Protein AF-A0A0C2DPU0-F1 (afdb_monomer_lite)

pLDDT: mean 80.48, std 11.46, range [42.69, 96.44]

Organism: NCBI:txid51022

Secondary structure (DSSP, 8-state):
-HHHHHHHHHHHHHHHHHHHHHHHHHHHHHHHH-HHHHHHHHHHHHHHTT----HHHHHHHIIIIIHHHHHHHHHHHHHHH-HHHHHHHHHHHHHHHS--TTSSS--

Foldseek 3Di:
DVVVVVVVVVVVVVVVVVVVVVVVVVVVCVCLPPPVVLLVLLVVLCVVLVPPDDPVVSVVCQVPQQDSVNSVVLVVCCVVVNSVRSSVVSVVSSCVVVVPPDDPPDD

InterPro domains:
  IPR000990 Innexin [PF00876] (1-95)
  IPR000990 Innexin [PS51013] (1-103)
  IPR000990 Innexin [PTHR11893] (1-96)

Sequence (107 aa):
MFNEKIFIFMWFWYAMLLVCTVVNLFAWIRQRYSKDARRTFLHNVLTDSGLDTTEAEREEFYNDVVKDDGVLVLLLLDANGGRLQSGELAHQLWTSKFPQTGKRFLE

Radius of gyration: 21.78 Å; chains: 1; bounding box: 42×29×70 Å

Structure (mmCIF, N/CA/C/O backbone):
data_AF-A0A0C2DPU0-F1
#
_entry.id   AF-A0A0C2DPU0-F1
#
loop_
_atom_site.group_PDB
_atom_site.id
_atom_site.type_symbol
_atom_site.label_atom_id
_atom_site.label_alt_id
_atom_site.label_comp_id
_atom_site.label_asym_id
_atom_site.label_entity_id
_atom_site.label_seq_id
_atom_site.pdbx_PDB_ins_code
_atom_site.Cartn_x
_atom_site.Cartn_y
_atom_site.Cartn_z
_atom_site.occupancy
_atom_site.B_iso_or_equiv
_atom_site.auth_seq_id
_atom_site.auth_comp_id
_atom_site.auth_asym_id
_atom_site.auth_atom_id
_atom_site.pdbx_PDB_model_num
ATOM 1 N N . MET A 1 1 ? 8.204 5.048 -47.096 1.00 63.69 1 MET A N 1
ATOM 2 C CA . MET A 1 1 ? 9.385 4.741 -46.252 1.00 63.69 1 MET A CA 1
ATOM 3 C C . MET A 1 1 ? 9.460 5.527 -44.929 1.00 63.69 1 MET A C 1
ATOM 5 O O . MET A 1 1 ? 10.333 5.230 -44.128 1.00 63.69 1 MET A O 1
ATOM 9 N N . PHE A 1 2 ? 8.575 6.501 -44.650 1.00 71.25 2 PHE A N 1
ATOM 10 C CA . PHE A 1 2 ? 8.531 7.200 -43.347 1.00 71.25 2 PHE A CA 1
ATOM 11 C C . PHE A 1 2 ? 7.676 6.459 -42.303 1.00 71.25 2 PHE A C 1
ATOM 13 O O . PHE A 1 2 ? 8.099 6.276 -41.165 1.00 71.25 2 PHE A O 1
ATOM 20 N N . ASN A 1 3 ? 6.512 5.956 -42.728 1.00 78.38 3 ASN A N 1
ATOM 21 C CA . ASN A 1 3 ? 5.560 5.244 -41.868 1.00 78.38 3 ASN A CA 1
ATOM 22 C C . ASN A 1 3 ? 6.159 3.973 -41.222 1.00 78.38 3 ASN A C 1
ATOM 24 O O . ASN A 1 3 ? 5.916 3.654 -40.066 1.00 78.38 3 ASN A O 1
ATOM 28 N N . GLU A 1 4 ? 7.030 3.280 -41.950 1.00 86.62 4 GLU A N 1
ATOM 29 C CA . GLU A 1 4 ? 7.732 2.096 -41.446 1.00 86.62 4 GLU A CA 1
ATOM 30 C C . GLU A 1 4 ? 8.722 2.436 -40.317 1.00 86.62 4 GLU A C 1
ATOM 32 O O . GLU A 1 4 ? 8.811 1.722 -39.321 1.00 86.62 4 GLU A O 1
ATOM 37 N N . LYS A 1 5 ? 9.417 3.577 -40.416 1.00 86.56 5 LYS A N 1
ATOM 38 C CA . LYS A 1 5 ? 10.412 3.994 -39.416 1.00 86.56 5 LYS A CA 1
ATOM 39 C C . LYS A 1 5 ? 9.777 4.508 -38.123 1.00 86.56 5 LYS A C 1
ATOM 41 O O . LYS A 1 5 ? 10.290 4.213 -37.046 1.00 86.56 5 LYS A O 1
ATOM 46 N N . ILE A 1 6 ? 8.659 5.234 -38.211 1.00 90.81 6 ILE A N 1
ATOM 47 C CA . ILE A 1 6 ? 7.928 5.705 -37.020 1.00 90.81 6 ILE A CA 1
ATOM 48 C C . ILE A 1 6 ? 7.291 4.532 -36.260 1.00 90.81 6 ILE A C 1
ATOM 50 O O . ILE A 1 6 ? 7.263 4.540 -35.031 1.00 90.81 6 ILE A O 1
ATOM 54 N N . PHE A 1 7 ? 6.846 3.490 -36.970 1.00 90.06 7 PHE A N 1
ATOM 55 C CA . PHE A 1 7 ? 6.243 2.317 -36.344 1.00 90.06 7 PHE A CA 1
ATOM 56 C C . PHE A 1 7 ? 7.248 1.539 -35.490 1.00 90.06 7 PHE A C 1
ATOM 58 O O . PHE A 1 7 ? 6.952 1.212 -34.343 1.00 90.06 7 PHE A O 1
ATOM 65 N N . ILE A 1 8 ? 8.459 1.311 -36.008 1.00 89.50 8 ILE A N 1
ATOM 66 C CA . ILE A 1 8 ? 9.527 0.633 -35.260 1.00 89.50 8 ILE A CA 1
ATOM 67 C C . ILE A 1 8 ? 9.890 1.433 -33.998 1.00 89.50 8 ILE A C 1
ATOM 69 O O . ILE A 1 8 ? 10.012 0.854 -32.922 1.00 89.50 8 ILE A O 1
ATOM 73 N N . PHE A 1 9 ? 9.990 2.764 -34.094 1.00 89.94 9 PHE A N 1
ATOM 74 C CA . PHE A 1 9 ? 10.255 3.621 -32.933 1.00 89.94 9 PHE A CA 1
ATOM 75 C C . PHE A 1 9 ? 9.150 3.530 -31.865 1.00 89.94 9 PHE A C 1
ATOM 77 O O . PHE A 1 9 ? 9.441 3.313 -30.688 1.00 89.94 9 PHE A O 1
ATOM 84 N N . MET A 1 10 ? 7.881 3.638 -32.273 1.00 90.81 10 MET A N 1
ATOM 85 C CA . MET A 1 10 ? 6.743 3.510 -31.358 1.00 90.81 10 MET A CA 1
ATOM 86 C C . MET A 1 10 ? 6.675 2.124 -30.717 1.00 90.81 10 MET A C 1
ATOM 88 O O . MET A 1 10 ? 6.352 2.021 -29.539 1.00 90.81 10 MET A O 1
ATOM 92 N N . TRP A 1 11 ? 7.016 1.063 -31.451 1.00 92.75 11 TRP A N 1
ATOM 93 C CA . TRP A 1 11 ? 7.023 -0.298 -30.920 1.00 92.75 11 TRP A CA 1
ATOM 94 C C . TRP A 1 11 ? 7.985 -0.446 -29.734 1.00 92.75 11 TRP A C 1
ATOM 96 O O . TRP A 1 11 ? 7.583 -0.935 -28.679 1.00 92.75 11 TRP A O 1
ATOM 106 N N . PHE A 1 12 ? 9.222 0.050 -29.860 1.00 92.31 12 PHE A N 1
ATOM 107 C CA . PHE A 1 12 ? 10.186 0.038 -28.753 1.00 92.31 12 PHE A CA 1
ATOM 108 C C . PHE A 1 12 ? 9.733 0.909 -27.581 1.00 92.31 12 PHE A C 1
ATOM 110 O O . PHE A 1 12 ? 9.874 0.511 -26.425 1.00 92.31 12 PHE A O 1
ATOM 117 N N . TRP A 1 13 ? 9.151 2.074 -27.871 1.00 95.25 13 TRP A N 1
ATOM 118 C CA . TRP A 1 13 ? 8.615 2.965 -26.846 1.00 95.25 13 TRP A CA 1
ATOM 119 C C . TRP A 1 13 ? 7.478 2.312 -26.049 1.00 95.25 13 TRP A C 1
ATOM 121 O O . TRP A 1 13 ? 7.504 2.301 -24.819 1.00 95.25 13 TRP A O 1
ATOM 131 N N . TYR A 1 14 ? 6.506 1.701 -26.730 1.00 94.44 14 TYR A N 1
ATOM 132 C CA . TYR A 1 14 ? 5.409 0.990 -26.075 1.00 94.44 14 TYR A CA 1
ATOM 133 C C . TYR A 1 14 ? 5.889 -0.246 -25.318 1.00 94.44 14 TYR A C 1
ATOM 135 O O . TYR A 1 14 ? 5.395 -0.501 -24.222 1.00 94.44 14 TYR A O 1
ATOM 143 N N . ALA A 1 15 ? 6.872 -0.982 -25.844 1.00 95.44 15 ALA A N 1
ATOM 144 C CA . ALA A 1 15 ? 7.482 -2.097 -25.127 1.00 95.44 15 ALA A CA 1
ATOM 145 C C . ALA A 1 15 ? 8.157 -1.627 -23.827 1.00 95.44 15 ALA A C 1
ATOM 147 O O . ALA A 1 15 ? 7.962 -2.241 -22.779 1.00 95.44 15 ALA A O 1
ATOM 148 N N . MET A 1 16 ? 8.888 -0.507 -23.862 1.00 95.50 16 MET A N 1
ATOM 149 C CA . MET A 1 16 ? 9.494 0.092 -22.670 1.00 95.50 16 MET A CA 1
ATOM 150 C C . MET A 1 16 ? 8.432 0.519 -21.651 1.00 95.50 16 MET A C 1
ATOM 152 O O . MET A 1 16 ? 8.536 0.160 -20.478 1.00 95.50 16 MET A O 1
ATOM 156 N N . LEU A 1 17 ? 7.388 1.230 -22.090 1.00 96.44 17 LEU A N 1
ATOM 157 C CA . LEU A 1 17 ? 6.276 1.623 -21.223 1.00 96.44 17 LEU A CA 1
ATOM 158 C C . LEU A 1 17 ? 5.595 0.408 -20.593 1.00 96.44 17 LEU A C 1
ATOM 160 O O . LEU A 1 17 ? 5.346 0.411 -19.391 1.00 96.44 17 LEU A O 1
ATOM 164 N N . LEU A 1 18 ? 5.355 -0.649 -21.373 1.00 96.06 18 LEU A N 1
ATOM 165 C CA . LEU A 1 18 ? 4.771 -1.892 -20.880 1.00 96.06 18 LEU A CA 1
ATOM 166 C C . LEU A 1 18 ? 5.639 -2.504 -19.780 1.00 96.06 18 LEU A C 1
ATOM 168 O O . LEU A 1 18 ? 5.117 -2.852 -18.723 1.00 96.06 18 LEU A O 1
ATOM 172 N N . VAL A 1 19 ? 6.958 -2.587 -19.979 1.00 96.25 19 VAL A N 1
ATOM 173 C CA . VAL A 1 19 ? 7.885 -3.089 -18.953 1.00 96.25 19 VAL A CA 1
ATOM 174 C C . VAL A 1 19 ? 7.822 -2.227 -17.691 1.00 96.25 19 VAL A C 1
ATOM 176 O O . VAL A 1 19 ? 7.686 -2.769 -16.594 1.00 96.25 19 VAL A O 1
ATOM 179 N N . CYS A 1 20 ? 7.850 -0.898 -17.822 1.00 96.38 20 CYS A N 1
ATOM 180 C CA . CYS A 1 20 ? 7.725 0.015 -16.685 1.00 96.38 20 CYS A CA 1
ATOM 181 C C . CYS A 1 20 ? 6.406 -0.190 -15.922 1.00 96.38 20 CYS A C 1
ATOM 183 O O . CYS A 1 20 ? 6.413 -0.290 -14.694 1.00 96.38 20 CYS A O 1
ATOM 185 N N . THR A 1 21 ? 5.280 -0.311 -16.629 1.00 95.06 21 THR A N 1
ATOM 186 C CA . THR A 1 21 ? 3.965 -0.555 -16.022 1.00 95.06 21 THR A CA 1
ATOM 187 C C . THR A 1 21 ? 3.902 -1.915 -15.334 1.00 95.06 21 THR A C 1
ATOM 189 O O . THR A 1 21 ? 3.375 -2.007 -14.229 1.00 95.06 21 THR A O 1
ATOM 192 N N . VAL A 1 22 ? 4.470 -2.962 -15.936 1.00 95.88 22 VAL A N 1
ATOM 193 C CA . VAL A 1 22 ? 4.511 -4.313 -15.359 1.00 95.88 22 VAL A CA 1
ATOM 194 C C . VAL A 1 22 ? 5.356 -4.340 -14.083 1.00 95.88 22 VAL A C 1
ATOM 196 O O . VAL A 1 22 ? 4.915 -4.880 -13.070 1.00 95.88 22 VAL A O 1
ATOM 199 N N . VAL A 1 23 ? 6.536 -3.713 -14.082 1.00 95.19 23 VAL A N 1
ATOM 200 C CA . VAL A 1 23 ? 7.377 -3.598 -12.877 1.00 95.19 23 VAL A CA 1
ATOM 201 C C . VAL A 1 23 ? 6.649 -2.830 -11.776 1.00 95.19 23 VAL A C 1
ATOM 203 O O . VAL A 1 23 ? 6.637 -3.278 -10.628 1.00 95.19 23 VAL A O 1
ATOM 206 N N . ASN A 1 24 ? 5.995 -1.718 -12.122 1.00 90.94 24 ASN A N 1
ATOM 207 C CA . ASN A 1 24 ? 5.192 -0.952 -11.176 1.00 90.94 24 ASN A CA 1
ATOM 208 C C . ASN A 1 24 ? 4.046 -1.798 -10.601 1.00 90.94 24 ASN A C 1
ATOM 210 O O . ASN A 1 24 ? 3.870 -1.853 -9.387 1.00 90.94 24 ASN A O 1
ATOM 214 N N . LEU A 1 25 ? 3.324 -2.534 -11.448 1.00 89.00 25 LEU A N 1
ATOM 215 C CA . LEU A 1 25 ? 2.252 -3.428 -11.022 1.00 89.00 25 LEU A CA 1
ATOM 216 C C . LEU A 1 25 ? 2.765 -4.497 -10.046 1.00 89.00 25 LEU A C 1
ATOM 218 O O . LEU A 1 25 ? 2.168 -4.701 -8.991 1.00 89.00 25 LEU A O 1
ATOM 222 N N . PHE A 1 26 ? 3.899 -5.138 -10.336 1.00 89.62 26 PHE A N 1
ATOM 223 C CA . PHE A 1 26 ? 4.491 -6.128 -9.432 1.00 89.62 26 PHE A CA 1
ATOM 224 C C . PHE A 1 26 ? 4.975 -5.524 -8.111 1.00 89.62 26 PHE A C 1
ATOM 226 O O . PHE A 1 26 ? 4.843 -6.165 -7.066 1.00 89.62 26 PHE A O 1
ATOM 233 N N . ALA A 1 27 ? 5.541 -4.315 -8.131 1.00 86.94 27 ALA A N 1
ATOM 234 C CA . ALA A 1 27 ? 5.923 -3.599 -6.917 1.00 86.94 27 ALA A CA 1
ATOM 235 C C . ALA A 1 27 ? 4.705 -3.329 -6.025 1.00 86.94 27 ALA A C 1
ATOM 237 O O . ALA A 1 27 ? 4.720 -3.692 -4.846 1.00 86.94 27 ALA A O 1
ATOM 238 N N . TRP A 1 28 ? 3.629 -2.810 -6.617 1.00 82.88 28 TRP A N 1
ATOM 239 C CA . TRP A 1 28 ? 2.359 -2.568 -5.939 1.00 82.88 28 TRP A CA 1
ATOM 240 C C . TRP A 1 28 ? 1.743 -3.849 -5.379 1.00 82.88 28 TRP A C 1
ATOM 242 O O . TRP A 1 28 ? 1.397 -3.888 -4.201 1.00 82.88 28 TRP A O 1
ATOM 252 N N . ILE A 1 29 ? 1.662 -4.924 -6.171 1.00 82.19 29 ILE A N 1
ATOM 253 C CA . ILE A 1 29 ? 1.124 -6.217 -5.718 1.00 82.19 29 ILE A CA 1
ATOM 254 C C . ILE A 1 29 ? 1.926 -6.747 -4.529 1.00 82.19 29 ILE A C 1
ATOM 256 O O . ILE A 1 29 ? 1.340 -7.147 -3.524 1.00 82.19 29 ILE A O 1
ATOM 260 N N . ARG A 1 30 ? 3.261 -6.721 -4.605 1.00 80.06 30 ARG A N 1
ATOM 261 C CA . ARG A 1 30 ? 4.127 -7.210 -3.524 1.00 80.06 30 ARG A CA 1
ATOM 262 C C . ARG A 1 30 ? 3.924 -6.418 -2.236 1.00 80.06 30 ARG A C 1
ATOM 264 O O . ARG A 1 30 ? 3.786 -7.015 -1.172 1.00 80.06 30 ARG A O 1
ATOM 271 N N . GLN A 1 31 ? 3.874 -5.092 -2.334 1.00 73.50 31 GLN A N 1
ATOM 272 C CA . GLN A 1 31 ? 3.624 -4.222 -1.188 1.00 73.50 31 GLN A CA 1
ATOM 273 C C . GLN A 1 31 ? 2.221 -4.447 -0.606 1.00 73.50 31 GLN A C 1
ATOM 275 O O . GLN A 1 31 ? 2.054 -4.485 0.612 1.00 73.50 31 GLN A O 1
ATOM 280 N N . ARG A 1 32 ? 1.218 -4.672 -1.463 1.00 70.75 32 ARG A N 1
ATOM 281 C CA . ARG A 1 32 ? -0.177 -4.900 -1.068 1.00 70.75 32 ARG A CA 1
ATOM 282 C C . ARG A 1 32 ? -0.409 -6.260 -0.415 1.00 70.75 32 ARG A C 1
ATOM 284 O O . ARG A 1 32 ? -1.270 -6.384 0.456 1.00 70.75 32 ARG A O 1
ATOM 291 N N . TYR A 1 33 ? 0.340 -7.280 -0.831 1.00 73.38 33 TYR A N 1
ATOM 292 C CA . TYR A 1 33 ? 0.113 -8.648 -0.382 1.00 73.38 33 TYR A CA 1
ATOM 293 C C . TYR A 1 33 ? 0.647 -8.926 1.030 1.00 73.38 33 TYR A C 1
ATOM 295 O O . TYR A 1 33 ? 0.211 -9.896 1.649 1.00 73.38 33 TYR A O 1
ATOM 303 N N . SER A 1 34 ? 1.515 -8.074 1.583 1.00 77.31 34 SER A N 1
ATOM 304 C CA . SER A 1 34 ? 2.027 -8.244 2.948 1.00 77.31 34 SER A CA 1
ATOM 305 C C . SER A 1 34 ? 0.892 -8.206 3.982 1.00 77.31 34 SER A C 1
ATOM 307 O O . SER A 1 34 ? 0.233 -7.181 4.162 1.00 77.31 34 SER A O 1
ATOM 309 N N . LYS A 1 35 ? 0.637 -9.343 4.643 1.00 71.88 35 LYS A N 1
ATOM 310 C CA . LYS A 1 35 ? -0.412 -9.481 5.668 1.00 71.88 35 LYS A CA 1
ATOM 311 C C . LYS A 1 35 ? -0.105 -8.644 6.909 1.00 71.88 35 LYS A C 1
ATOM 313 O O . LYS A 1 35 ? -1.011 -8.042 7.476 1.00 71.88 35 LYS A O 1
ATOM 318 N N . ASP A 1 36 ? 1.171 -8.528 7.265 1.00 75.12 36 ASP A N 1
ATOM 319 C CA . ASP A 1 36 ? 1.608 -7.693 8.384 1.00 75.12 36 ASP A CA 1
ATOM 320 C C . ASP A 1 36 ? 1.344 -6.213 8.100 1.00 75.12 36 ASP A C 1
ATOM 322 O O . ASP A 1 36 ? 0.779 -5.510 8.931 1.00 75.12 36 ASP A O 1
ATOM 326 N N . ALA A 1 37 ? 1.631 -5.750 6.877 1.00 76.00 37 ALA A N 1
ATOM 327 C CA . ALA A 1 37 ? 1.336 -4.374 6.479 1.00 76.00 37 ALA A CA 1
ATOM 328 C C . ALA A 1 37 ? -0.172 -4.072 6.503 1.00 76.00 37 ALA A C 1
ATOM 330 O O . ALA A 1 37 ? -0.571 -2.971 6.876 1.00 76.00 37 ALA A O 1
ATOM 331 N N . ARG A 1 38 ? -1.015 -5.051 6.143 1.00 79.44 38 ARG A N 1
ATOM 332 C CA . ARG A 1 38 ? -2.482 -4.936 6.218 1.00 79.44 38 ARG A CA 1
ATOM 333 C C . ARG A 1 38 ? -2.968 -4.764 7.658 1.00 79.44 38 ARG A C 1
ATOM 335 O O . ARG A 1 38 ? -3.791 -3.888 7.912 1.00 79.44 38 ARG A O 1
ATOM 342 N N . ARG A 1 39 ? -2.438 -5.556 8.594 1.00 77.50 39 ARG A N 1
ATOM 343 C CA . ARG A 1 39 ? -2.778 -5.466 10.024 1.00 77.50 39 ARG A CA 1
ATOM 344 C C . ARG A 1 39 ? -2.325 -4.138 10.627 1.00 77.50 39 ARG A C 1
ATOM 346 O O . ARG A 1 39 ? -3.129 -3.444 11.242 1.00 77.50 39 ARG A O 1
ATOM 353 N N . THR A 1 40 ? -1.086 -3.730 10.357 1.00 81.25 40 THR A N 1
ATOM 354 C CA . THR A 1 40 ? -0.552 -2.434 10.806 1.00 81.25 40 THR A CA 1
ATOM 355 C C . THR A 1 40 ? -1.331 -1.261 10.214 1.00 81.25 40 THR A C 1
ATOM 357 O O . THR A 1 40 ? -1.597 -0.280 10.903 1.00 81.25 40 THR A O 1
ATOM 360 N N . PHE A 1 41 ? -1.747 -1.353 8.948 1.00 82.69 41 PHE A N 1
ATOM 361 C CA . PHE A 1 41 ? -2.588 -0.333 8.330 1.00 82.69 41 PHE A CA 1
ATOM 362 C C . PHE A 1 41 ? -3.937 -0.196 9.042 1.00 82.69 41 PHE A C 1
ATOM 364 O O . PHE A 1 41 ? -4.326 0.923 9.369 1.00 82.69 41 PHE A O 1
ATOM 371 N N . LEU A 1 42 ? -4.622 -1.313 9.309 1.00 82.06 42 LEU A N 1
ATOM 372 C CA . LEU A 1 42 ? -5.915 -1.301 9.994 1.00 82.06 42 LEU A CA 1
ATOM 373 C C . LEU A 1 42 ? -5.794 -0.710 11.402 1.00 82.06 42 LEU A C 1
ATOM 375 O O . LEU A 1 42 ? -6.589 0.149 11.773 1.00 82.06 42 LEU A O 1
ATOM 379 N N . HIS A 1 43 ? -4.758 -1.105 12.146 1.00 81.38 43 HIS A N 1
ATOM 380 C CA . HIS A 1 43 ? -4.445 -0.525 13.451 1.00 81.38 43 HIS A CA 1
ATOM 381 C C . HIS A 1 43 ? -4.278 1.000 13.370 1.00 81.38 43 HIS A C 1
ATOM 383 O O . HIS A 1 43 ? -4.864 1.745 14.158 1.00 81.38 43 HIS A O 1
ATOM 389 N N . ASN A 1 44 ? -3.505 1.476 12.392 1.00 83.06 44 ASN A N 1
ATOM 390 C CA . ASN A 1 44 ? -3.240 2.902 12.224 1.00 83.06 44 ASN A CA 1
ATOM 391 C C . ASN A 1 44 ? -4.494 3.679 11.819 1.00 83.06 44 ASN A C 1
ATOM 393 O O . ASN A 1 44 ? -4.699 4.774 12.319 1.00 83.06 44 ASN A O 1
ATOM 397 N N . VAL A 1 45 ? -5.339 3.119 10.951 1.00 83.50 45 VAL A N 1
ATOM 398 C CA . VAL A 1 45 ? -6.613 3.730 10.540 1.00 83.50 45 VAL A CA 1
ATOM 399 C C . VAL A 1 45 ? -7.600 3.834 11.705 1.00 83.50 45 VAL A C 1
ATOM 401 O O . VAL A 1 45 ? -8.239 4.870 11.872 1.00 83.50 45 VAL A O 1
ATOM 404 N N . LEU A 1 46 ? -7.708 2.796 12.539 1.00 79.44 46 LEU A N 1
ATOM 405 C CA . LEU A 1 46 ? -8.583 2.815 13.717 1.00 79.44 46 LEU A CA 1
ATOM 406 C C . LEU A 1 46 ? -8.095 3.819 14.770 1.00 79.44 46 LEU A C 1
ATOM 408 O O . LEU A 1 46 ? -8.898 4.562 15.331 1.00 79.44 46 LEU A O 1
ATOM 412 N N . THR A 1 47 ? -6.778 3.883 14.984 1.00 80.50 47 THR A N 1
ATOM 413 C CA . THR A 1 47 ? -6.154 4.840 15.914 1.00 80.50 47 THR A CA 1
ATOM 414 C C . THR A 1 47 ? -6.341 6.283 15.439 1.00 80.50 47 THR A C 1
ATOM 416 O O . THR A 1 47 ? -6.712 7.144 16.230 1.00 80.50 47 THR A O 1
ATOM 419 N N . ASP A 1 48 ? -6.140 6.546 14.144 1.00 78.75 48 ASP A N 1
ATOM 420 C CA . ASP A 1 48 ? -6.336 7.870 13.527 1.00 78.75 48 ASP A CA 1
ATOM 421 C C . ASP A 1 48 ? -7.806 8.323 13.593 1.00 78.75 48 ASP A C 1
ATOM 423 O O . ASP A 1 48 ? -8.104 9.506 13.714 1.00 78.75 48 ASP A O 1
ATOM 427 N N . SER A 1 49 ? -8.735 7.363 13.608 1.00 73.00 49 SER A N 1
ATOM 428 C CA . SER A 1 49 ? -10.171 7.614 13.779 1.00 73.00 49 SER A CA 1
ATOM 429 C C . SER A 1 49 ? -10.576 7.928 15.230 1.00 73.00 49 SER A C 1
ATOM 431 O O . SER A 1 49 ? -11.759 8.132 15.495 1.00 73.00 49 SER A O 1
ATOM 433 N N . GLY A 1 50 ? -9.632 7.950 16.181 1.00 68.50 50 GLY A N 1
ATOM 434 C CA . GLY A 1 50 ? -9.891 8.277 17.588 1.00 68.50 50 GLY A CA 1
ATOM 435 C C . GLY A 1 50 ? -10.663 7.203 18.362 1.00 68.50 50 GLY A C 1
ATOM 436 O O . GLY A 1 50 ? -11.236 7.495 19.411 1.00 68.50 50 GLY A O 1
ATOM 437 N N . LEU A 1 51 ? -10.706 5.969 17.849 1.00 69.81 51 LEU A N 1
ATOM 438 C CA . LEU A 1 51 ? -11.389 4.850 18.493 1.00 69.81 51 LEU A CA 1
ATOM 439 C C . LEU A 1 51 ? -10.455 4.185 19.508 1.00 69.81 51 LEU A C 1
ATOM 441 O O . LEU A 1 51 ? -9.535 3.449 19.137 1.00 69.81 51 LEU A O 1
ATOM 445 N N . ASP A 1 52 ? -10.716 4.423 20.793 1.00 65.12 52 ASP A N 1
ATOM 446 C CA . ASP A 1 52 ? -10.018 3.755 21.890 1.00 65.12 52 ASP A CA 1
ATOM 447 C C . ASP A 1 52 ? -10.482 2.293 21.936 1.00 65.12 52 ASP A C 1
ATOM 449 O O . ASP A 1 52 ? -11.581 1.974 22.387 1.00 65.12 52 ASP A O 1
ATOM 453 N N . THR A 1 53 ? -9.694 1.421 21.311 1.00 68.12 53 THR A N 1
ATOM 454 C CA . THR A 1 53 ? -10.067 0.037 21.007 1.00 68.12 53 THR A CA 1
ATOM 455 C C . THR A 1 53 ? -9.115 -0.930 21.675 1.00 68.12 53 THR A C 1
ATOM 457 O O . THR A 1 53 ? -7.896 -0.799 21.553 1.00 68.12 53 THR A O 1
ATOM 460 N N . THR A 1 54 ? -9.674 -1.933 22.348 1.00 75.94 54 THR A N 1
ATOM 461 C CA . THR A 1 54 ? -8.893 -2.998 22.981 1.00 75.94 54 THR A CA 1
ATOM 462 C C . THR A 1 54 ? -8.363 -3.952 21.906 1.00 75.94 54 THR A C 1
ATOM 464 O O . THR A 1 54 ? -9.044 -4.220 20.917 1.00 75.94 54 THR A O 1
ATOM 467 N N . GLU A 1 55 ? -7.174 -4.533 22.105 1.00 73.69 55 GLU A N 1
ATOM 468 C CA . GLU A 1 55 ? -6.587 -5.538 21.193 1.00 73.69 55 GLU A CA 1
ATOM 469 C C . GLU A 1 55 ? -7.562 -6.686 20.850 1.00 73.69 55 GLU A C 1
ATOM 471 O O . GLU A 1 55 ? -7.616 -7.135 19.707 1.00 73.69 55 GLU A O 1
ATOM 476 N N . ALA A 1 56 ? -8.396 -7.111 21.808 1.00 75.44 56 ALA A N 1
ATOM 477 C CA . ALA A 1 56 ? -9.414 -8.141 21.594 1.00 75.44 56 ALA A CA 1
ATOM 478 C C . ALA A 1 56 ? -10.520 -7.705 20.611 1.00 75.44 56 ALA A C 1
ATOM 480 O O . ALA A 1 56 ? -10.886 -8.469 19.722 1.00 75.44 56 ALA A O 1
ATOM 481 N N . GLU A 1 57 ? -11.012 -6.468 20.726 1.00 77.81 57 GLU A N 1
ATOM 482 C CA . GLU A 1 57 ? -12.076 -5.937 19.862 1.00 77.81 57 GLU A CA 1
ATOM 483 C C . GLU A 1 57 ? -11.555 -5.684 18.438 1.00 77.81 57 GLU A C 1
ATOM 485 O O . GLU A 1 57 ? -12.283 -5.846 17.459 1.00 77.81 57 GLU A O 1
ATOM 490 N N . ARG A 1 58 ? -10.268 -5.332 18.301 1.00 74.56 58 ARG A N 1
ATOM 491 C CA . ARG A 1 58 ? -9.601 -5.172 16.998 1.00 74.56 58 ARG A CA 1
ATOM 492 C C . ARG A 1 58 ? -9.459 -6.495 16.260 1.00 74.56 58 ARG A C 1
ATOM 494 O O . ARG A 1 58 ? -9.721 -6.546 15.059 1.00 74.56 58 ARG A O 1
ATOM 501 N N . GLU A 1 59 ? -9.058 -7.552 16.962 1.00 78.56 59 GLU A N 1
ATOM 502 C CA . GLU A 1 59 ? -8.930 -8.886 16.368 1.00 78.56 59 GLU A CA 1
ATOM 503 C C . GLU A 1 59 ? -10.308 -9.468 16.010 1.00 78.56 59 GLU A C 1
ATOM 505 O O . GLU A 1 59 ? -10.458 -10.101 14.962 1.00 78.56 59 GLU A O 1
ATOM 510 N N . GLU A 1 60 ? -11.338 -9.199 16.819 1.00 80.62 60 GLU A N 1
ATOM 511 C CA . GLU A 1 60 ? -12.727 -9.548 16.499 1.00 80.62 60 GLU A CA 1
ATOM 512 C C . GLU A 1 60 ? -13.229 -8.789 15.261 1.00 80.62 60 GLU A C 1
ATOM 514 O O . GLU A 1 60 ? -13.761 -9.394 14.331 1.00 80.62 60 GLU A O 1
ATOM 519 N N . PHE A 1 61 ? -12.980 -7.480 15.179 1.00 79.19 61 PHE A N 1
ATOM 520 C CA . PHE A 1 61 ? -13.341 -6.664 14.019 1.00 79.19 61 PHE A CA 1
ATOM 521 C C . PHE A 1 61 ? -12.613 -7.097 12.739 1.00 79.19 61 PHE A C 1
ATOM 523 O O . PHE A 1 61 ? -13.223 -7.174 11.666 1.00 79.19 61 PHE A O 1
ATOM 530 N N . TYR A 1 62 ? -11.321 -7.427 12.838 1.00 81.62 62 TYR A N 1
ATOM 531 C CA . TYR A 1 62 ? -10.547 -7.940 11.711 1.00 81.62 62 TYR A CA 1
ATOM 532 C C . TYR A 1 62 ? -11.084 -9.291 11.224 1.00 81.62 62 TYR A C 1
ATOM 534 O O . TYR A 1 62 ? -11.245 -9.469 10.018 1.00 81.62 62 TYR A O 1
ATOM 542 N N . ASN A 1 63 ? -11.397 -10.229 12.121 1.00 80.94 63 ASN A N 1
ATOM 543 C CA . ASN A 1 63 ? -11.830 -11.571 11.724 1.00 80.94 63 ASN A CA 1
ATOM 544 C C . ASN A 1 63 ? -13.305 -11.648 11.294 1.00 80.94 63 ASN A C 1
ATOM 546 O O . ASN A 1 63 ? -13.627 -12.408 10.375 1.00 80.94 63 ASN A O 1
ATOM 550 N N . ASP A 1 64 ? -14.195 -10.877 11.922 1.00 77.06 64 ASP A N 1
ATOM 551 C CA . ASP A 1 64 ? -15.644 -10.999 11.717 1.00 77.06 64 ASP A CA 1
ATOM 552 C C . ASP A 1 64 ? -16.189 -10.010 10.671 1.00 77.06 64 ASP A C 1
ATOM 554 O O . ASP A 1 64 ? -17.053 -10.371 9.871 1.00 77.06 64 ASP A O 1
ATOM 558 N N . VAL A 1 65 ? -15.651 -8.782 10.614 1.00 72.69 65 VAL A N 1
ATOM 559 C CA . VAL A 1 65 ? -16.190 -7.703 9.761 1.00 72.69 65 VAL A CA 1
ATOM 560 C C . VAL A 1 65 ? -15.326 -7.435 8.538 1.00 72.69 65 VAL A C 1
ATOM 562 O O . VAL A 1 65 ? -15.826 -7.432 7.415 1.00 72.69 65 VAL A O 1
ATOM 565 N N . VAL A 1 66 ? -14.033 -7.176 8.738 1.00 79.69 66 VAL A N 1
ATOM 566 C CA . VAL A 1 66 ? -13.182 -6.657 7.661 1.00 79.69 66 VAL A CA 1
ATOM 567 C C . VAL A 1 66 ? -12.607 -7.792 6.816 1.00 79.69 66 VAL A C 1
ATOM 569 O O . VAL A 1 66 ? -12.701 -7.755 5.591 1.00 79.69 66 VAL A O 1
ATOM 572 N N . LYS A 1 67 ? -12.040 -8.823 7.448 1.00 82.50 67 LYS A N 1
ATOM 573 C CA . LYS A 1 67 ? -11.289 -9.911 6.800 1.00 82.50 67 LYS A CA 1
ATOM 574 C C . LYS A 1 67 ? -10.192 -9.391 5.856 1.00 82.50 67 LYS A C 1
ATOM 576 O O . LYS A 1 67 ? -9.911 -8.196 5.754 1.00 82.50 67 LYS A O 1
ATOM 581 N N . ASP A 1 68 ? -9.525 -10.305 5.155 1.00 79.00 68 ASP A N 1
ATOM 582 C CA . ASP A 1 68 ? -8.456 -9.946 4.216 1.00 79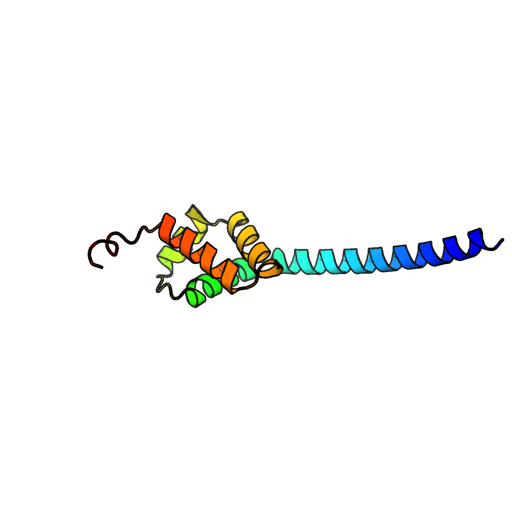.00 68 ASP A CA 1
ATOM 583 C C . ASP A 1 68 ? -8.950 -9.068 3.048 1.00 79.00 68 ASP A C 1
ATOM 585 O O . ASP A 1 68 ? -8.208 -8.192 2.591 1.00 79.00 68 ASP A O 1
ATOM 589 N N . ASP A 1 69 ? -10.200 -9.253 2.613 1.00 83.00 69 ASP A N 1
ATOM 590 C CA . ASP A 1 69 ? -10.793 -8.518 1.490 1.00 83.00 69 ASP A CA 1
ATOM 591 C C . ASP A 1 69 ? -11.226 -7.095 1.878 1.00 83.00 69 ASP A C 1
ATOM 593 O O . ASP A 1 69 ? -11.002 -6.150 1.121 1.00 83.00 69 ASP A O 1
ATOM 597 N N . GLY A 1 70 ? -11.770 -6.880 3.078 1.00 84.56 70 GLY A N 1
ATOM 598 C CA . GLY A 1 70 ? -12.148 -5.542 3.544 1.00 84.56 70 GLY A CA 1
ATOM 599 C C . GLY A 1 70 ? -10.936 -4.651 3.806 1.00 84.56 70 GLY A C 1
ATOM 600 O O . GLY A 1 70 ? -10.970 -3.463 3.485 1.00 84.56 70 GLY A O 1
ATOM 601 N N . VAL A 1 71 ? -9.811 -5.213 4.276 1.00 85.12 71 VAL A N 1
ATOM 602 C CA . VAL A 1 71 ? -8.552 -4.451 4.377 1.00 85.12 71 VAL A CA 1
ATOM 603 C C . VAL A 1 71 ? -8.017 -4.123 2.976 1.00 85.12 71 VAL A C 1
ATOM 605 O O . VAL A 1 71 ? -7.379 -3.083 2.753 1.00 85.12 71 VAL A O 1
ATOM 608 N N . LEU A 1 72 ? -8.304 -4.980 1.990 1.00 83.69 72 LEU A N 1
ATOM 609 C CA . LEU A 1 72 ? -7.999 -4.690 0.594 1.00 83.69 72 LEU A CA 1
ATOM 610 C C . LEU A 1 72 ? -8.845 -3.524 0.049 1.00 83.6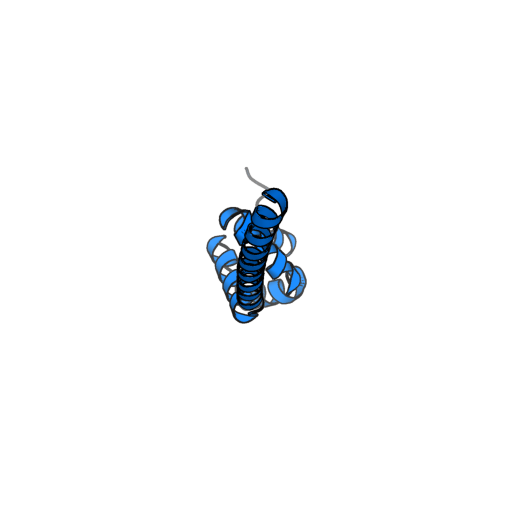9 72 LEU A C 1
ATOM 612 O O . LEU A 1 72 ? -8.322 -2.671 -0.670 1.00 83.69 72 LEU A O 1
ATOM 616 N N . VAL A 1 73 ? -10.116 -3.420 0.419 1.00 87.25 73 VAL A N 1
ATOM 617 C CA . VAL A 1 73 ? -10.951 -2.279 0.016 1.00 87.25 73 VAL A CA 1
ATOM 618 C C . VAL A 1 73 ? -10.505 -0.997 0.721 1.00 87.25 73 VAL A C 1
ATOM 620 O O . VAL A 1 73 ? -10.270 0.008 0.053 1.00 87.25 73 VAL A O 1
ATOM 623 N N . LEU A 1 74 ? -10.286 -1.034 2.039 1.00 87.50 74 LEU A N 1
ATOM 624 C CA . LEU A 1 74 ? -9.886 0.142 2.823 1.00 87.50 74 LEU A CA 1
ATOM 625 C C . LEU A 1 74 ? -8.566 0.751 2.348 1.00 87.50 74 LEU A C 1
ATOM 627 O O . LEU A 1 74 ? -8.475 1.962 2.192 1.00 87.50 74 LEU A O 1
ATOM 631 N N . LEU A 1 75 ? -7.551 -0.068 2.063 1.00 85.38 75 LEU A N 1
ATOM 632 C CA . LEU A 1 75 ? -6.270 0.469 1.588 1.00 85.38 75 LEU A CA 1
ATOM 633 C C . LEU A 1 75 ? -6.272 0.776 0.075 1.00 85.38 75 LEU A C 1
ATOM 635 O O . LEU A 1 75 ? -5.472 1.588 -0.376 1.00 85.38 75 LEU A O 1
ATOM 639 N N . LEU A 1 76 ? -7.216 0.233 -0.712 1.00 85.62 76 LEU A N 1
ATOM 640 C CA . LEU A 1 76 ? -7.462 0.742 -2.069 1.00 85.62 76 LEU A CA 1
ATOM 641 C C . LEU A 1 76 ? -8.093 2.137 -1.996 1.00 85.62 76 LEU A C 1
ATOM 643 O O . LEU A 1 76 ? -7.723 3.019 -2.770 1.00 85.62 76 LEU A O 1
ATOM 647 N N . LEU A 1 77 ? -9.006 2.343 -1.048 1.00 89.44 77 LEU A N 1
ATOM 648 C CA . LEU A 1 77 ? -9.596 3.645 -0.791 1.00 89.44 77 LEU A CA 1
ATOM 649 C C . LEU A 1 77 ? -8.572 4.636 -0.233 1.00 89.44 77 LEU A C 1
ATOM 651 O O . LEU A 1 77 ? -8.554 5.763 -0.695 1.00 89.44 77 LEU A O 1
ATOM 655 N N . ASP A 1 78 ? -7.682 4.239 0.674 1.00 87.81 78 ASP A N 1
ATOM 656 C CA . ASP A 1 78 ? -6.587 5.107 1.144 1.00 87.81 78 ASP A CA 1
ATOM 657 C C . ASP A 1 78 ? -5.685 5.547 -0.020 1.00 87.81 78 ASP A C 1
ATOM 659 O O . ASP A 1 78 ? -5.364 6.725 -0.145 1.00 87.81 78 ASP A O 1
ATOM 663 N N . ALA A 1 79 ? -5.364 4.628 -0.939 1.00 8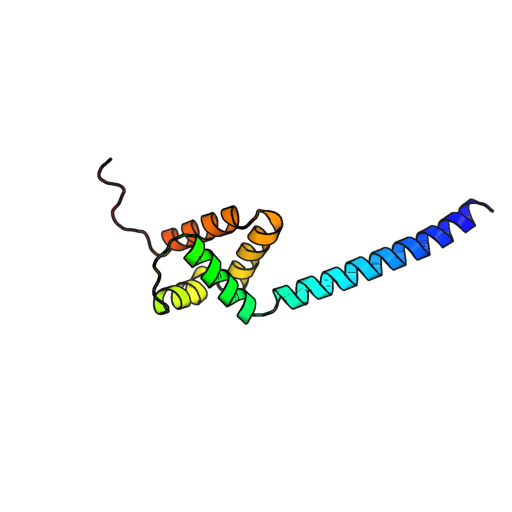5.38 79 ALA A N 1
ATOM 664 C CA . ALA A 1 79 ? -4.515 4.919 -2.093 1.00 85.38 79 ALA A CA 1
ATOM 665 C C . ALA A 1 79 ? -5.169 5.835 -3.147 1.00 85.38 79 ALA A C 1
ATOM 667 O O . ALA A 1 79 ? -4.456 6.566 -3.831 1.00 85.38 79 ALA A O 1
ATOM 668 N N . ASN A 1 80 ? -6.496 5.781 -3.315 1.00 87.44 80 ASN A N 1
ATOM 669 C CA . ASN A 1 80 ? -7.207 6.540 -4.359 1.00 87.44 80 ASN A CA 1
ATOM 670 C C . ASN A 1 80 ? -7.984 7.749 -3.820 1.00 87.44 80 ASN A C 1
ATOM 672 O O . ASN A 1 80 ? -8.102 8.766 -4.495 1.00 87.44 80 ASN A O 1
ATOM 676 N N . GLY A 1 81 ? -8.553 7.612 -2.629 1.00 85.75 81 GLY A N 1
ATOM 677 C CA . GLY A 1 81 ? -9.401 8.587 -1.955 1.00 85.75 81 GLY A CA 1
ATOM 678 C C . GLY A 1 81 ? -8.686 9.362 -0.855 1.00 85.75 81 GLY A C 1
ATOM 679 O O . GLY A 1 81 ? -9.128 10.460 -0.554 1.00 85.75 81 GLY A O 1
ATOM 680 N N . GLY A 1 82 ? -7.576 8.848 -0.317 1.00 87.06 82 GLY A N 1
ATOM 681 C CA . GLY A 1 82 ? -6.823 9.466 0.771 1.00 87.06 82 GLY A CA 1
ATOM 682 C C . GLY A 1 82 ? -7.170 8.905 2.153 1.00 87.06 82 GLY A C 1
ATOM 683 O O . GLY A 1 82 ? -8.155 8.188 2.354 1.00 87.06 82 GLY A O 1
ATOM 684 N N . ARG A 1 83 ? -6.322 9.246 3.130 1.00 84.00 83 ARG A N 1
ATOM 685 C CA . ARG A 1 83 ? -6.383 8.696 4.492 1.00 84.00 83 ARG A CA 1
ATOM 686 C C . ARG A 1 83 ? -7.666 9.043 5.234 1.00 84.00 83 ARG A C 1
ATOM 688 O O . ARG A 1 83 ? -8.251 8.157 5.852 1.00 84.00 83 ARG A O 1
ATOM 695 N N . LEU A 1 84 ? -8.140 10.281 5.106 1.00 85.81 84 LEU A N 1
ATOM 696 C CA . LEU A 1 84 ? -9.344 10.766 5.785 1.00 85.81 84 LEU A CA 1
ATOM 697 C C . LEU A 1 84 ? -10.584 9.940 5.403 1.00 85.81 84 LEU A C 1
ATOM 699 O O . LEU A 1 84 ? -11.321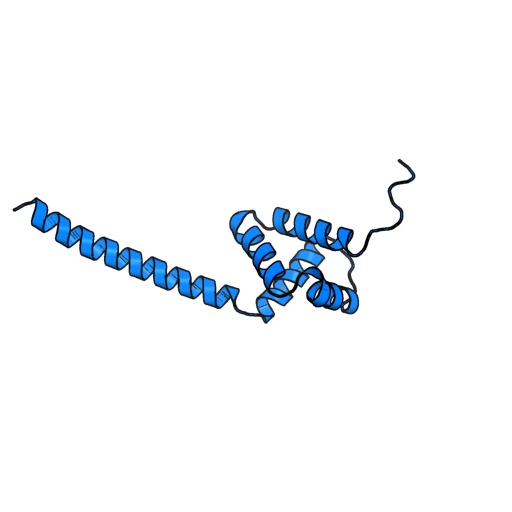 9.478 6.266 1.00 85.81 84 LEU A O 1
ATOM 703 N N . GLN A 1 85 ? -10.753 9.671 4.110 1.00 86.62 85 GLN A N 1
ATOM 704 C CA . GLN A 1 85 ? -11.869 8.916 3.545 1.00 86.62 85 GLN A CA 1
ATOM 705 C C . GLN A 1 85 ? -11.829 7.451 3.992 1.00 86.62 85 GLN A C 1
ATOM 707 O O . GLN A 1 85 ? -12.862 6.855 4.298 1.00 86.62 85 GLN A O 1
ATOM 712 N N . SER A 1 86 ? -10.628 6.864 4.060 1.00 87.44 86 SER A N 1
ATOM 713 C CA . SER A 1 86 ? -10.451 5.504 4.578 1.00 87.44 86 SER A CA 1
ATOM 714 C C . SER A 1 86 ? -10.760 5.401 6.078 1.00 87.44 86 SER 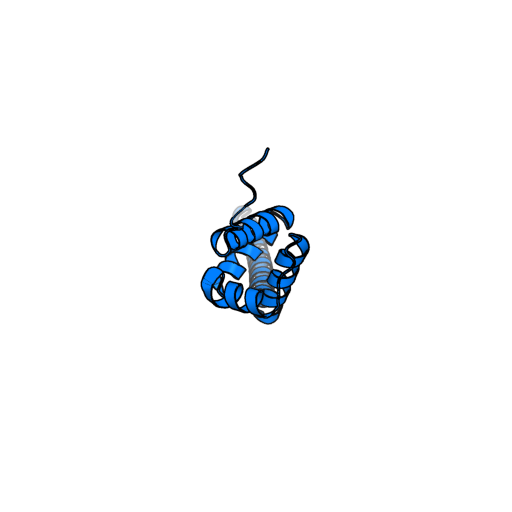A C 1
ATOM 716 O O . SER A 1 86 ? -11.367 4.418 6.504 1.00 87.44 86 SER A O 1
ATOM 718 N N . GLY A 1 87 ? -10.414 6.434 6.857 1.00 85.88 87 GLY A N 1
ATOM 719 C CA . GLY A 1 87 ? -10.729 6.544 8.281 1.00 85.88 87 GLY A CA 1
ATOM 720 C C . GLY A 1 87 ? -12.227 6.660 8.538 1.00 85.88 87 GLY A C 1
ATOM 721 O O . GLY A 1 87 ? -12.775 5.902 9.334 1.00 85.88 87 GLY A O 1
ATOM 722 N N . GLU A 1 88 ? -12.925 7.520 7.794 1.00 86.50 88 GLU A N 1
ATOM 723 C CA . GLU A 1 88 ? -14.382 7.663 7.901 1.00 86.50 88 GLU A CA 1
ATOM 724 C C . GLU A 1 88 ? -15.117 6.346 7.621 1.00 86.50 88 GLU A C 1
ATOM 726 O O . GLU A 1 88 ? -16.006 5.963 8.386 1.00 86.50 88 GLU A O 1
ATOM 731 N N . LEU A 1 89 ? -14.728 5.607 6.574 1.00 87.19 89 LEU A N 1
ATOM 732 C CA . LEU A 1 89 ? -15.322 4.295 6.307 1.00 87.19 89 LEU A CA 1
ATOM 733 C C . LEU A 1 89 ? -14.995 3.273 7.395 1.00 87.19 89 LEU A C 1
ATOM 735 O O . LEU A 1 89 ? -15.877 2.510 7.788 1.00 87.19 89 LEU A O 1
ATOM 739 N N . ALA A 1 90 ? -13.760 3.242 7.898 1.00 86.25 90 ALA A N 1
ATOM 740 C CA . ALA A 1 90 ? -13.399 2.350 8.996 1.00 86.25 90 ALA A CA 1
ATOM 741 C C . ALA A 1 90 ? -14.210 2.659 10.262 1.00 86.25 90 ALA A C 1
ATOM 743 O O . ALA A 1 90 ? -14.713 1.740 10.906 1.00 86.25 90 ALA A O 1
ATOM 744 N N . HIS A 1 91 ? -14.419 3.941 10.568 1.00 84.50 91 HIS A N 1
ATOM 745 C CA . HIS A 1 91 ? -15.252 4.390 11.677 1.00 84.50 91 HIS A CA 1
ATOM 746 C C . HIS A 1 91 ? -16.729 4.003 11.489 1.00 84.50 91 HIS A C 1
ATOM 748 O O . HIS A 1 91 ? -17.386 3.547 12.430 1.00 84.50 91 HIS A O 1
ATOM 754 N N . GLN A 1 92 ? -17.269 4.138 10.274 1.00 84.44 92 GLN A N 1
ATOM 755 C CA . GLN A 1 92 ? -18.632 3.698 9.955 1.00 84.44 92 GLN A CA 1
ATOM 756 C C . GLN A 1 92 ? -18.793 2.179 10.090 1.00 84.44 92 GLN A C 1
ATOM 758 O O . GLN A 1 92 ? -19.757 1.722 10.706 1.00 84.44 92 GLN A O 1
ATOM 763 N N . LEU A 1 93 ? -17.840 1.399 9.571 1.00 85.81 93 LEU A N 1
ATOM 764 C CA . LEU A 1 93 ? -17.820 -0.059 9.713 1.00 85.81 93 LEU A CA 1
ATOM 765 C C . LEU A 1 93 ? -17.756 -0.463 11.188 1.00 85.81 93 LEU A C 1
ATOM 767 O O . LEU A 1 93 ? -18.536 -1.313 11.621 1.00 85.81 93 LEU A O 1
ATOM 771 N N . TRP A 1 94 ? -16.897 0.194 11.968 1.00 83.25 94 TRP A N 1
ATOM 772 C CA . TRP A 1 94 ? -16.788 -0.022 13.407 1.00 83.25 94 TRP A CA 1
ATOM 773 C C . TRP A 1 94 ? -18.117 0.234 14.122 1.00 83.25 94 TRP A C 1
ATOM 775 O O . TRP A 1 94 ? -18.640 -0.645 14.805 1.00 83.25 94 TRP A O 1
ATOM 785 N N . THR A 1 95 ? -18.716 1.404 13.892 1.00 80.88 95 THR A N 1
ATOM 786 C CA . THR A 1 95 ? -19.989 1.805 14.513 1.00 80.88 95 THR A CA 1
ATOM 787 C C . THR A 1 95 ? -21.151 0.902 14.093 1.00 80.88 95 THR A C 1
ATOM 789 O O . THR A 1 95 ? -22.094 0.712 14.854 1.00 80.88 95 THR A O 1
ATOM 792 N N . SER A 1 96 ? -21.105 0.325 12.888 1.00 82.94 96 SER A N 1
ATOM 793 C CA . SER A 1 96 ? -22.139 -0.605 12.424 1.00 82.94 96 SER A CA 1
ATOM 794 C C . SER A 1 96 ? -22.121 -1.939 13.176 1.00 82.94 96 SER A C 1
ATOM 796 O O . SER A 1 96 ? -23.182 -2.499 13.449 1.00 82.94 96 SER A O 1
ATOM 798 N N . LYS A 1 97 ? -20.929 -2.437 13.537 1.00 77.00 97 LYS A N 1
ATOM 799 C CA . LYS A 1 97 ? -20.765 -3.700 14.268 1.00 77.00 97 LYS A CA 1
ATOM 800 C C . LYS A 1 97 ? -20.887 -3.516 15.777 1.00 77.00 97 LYS A C 1
ATOM 802 O O . LYS A 1 97 ? -21.519 -4.338 16.436 1.00 77.00 97 LYS A O 1
ATOM 807 N N . PHE A 1 98 ? -20.317 -2.434 16.295 1.00 74.06 98 PHE A N 1
ATOM 808 C CA . PHE A 1 98 ? -20.414 -2.016 17.686 1.00 74.06 98 PHE A CA 1
ATOM 809 C C . PHE A 1 98 ? -21.273 -0.749 17.746 1.00 74.06 98 PHE A C 1
ATOM 811 O O . PHE A 1 98 ? -20.735 0.357 17.865 1.00 74.06 98 PHE A O 1
ATOM 818 N N . PRO A 1 99 ? -22.610 -0.866 17.610 1.00 68.00 99 PRO A N 1
ATOM 819 C CA . PRO A 1 99 ? -23.482 0.285 17.741 1.00 68.00 99 PRO A CA 1
ATOM 820 C C . PRO A 1 99 ? -23.266 0.885 19.126 1.00 68.00 99 PRO A C 1
ATOM 822 O O . PRO A 1 99 ? -23.565 0.257 20.143 1.00 68.00 99 PRO A O 1
ATOM 825 N N . GLN A 1 100 ? -22.749 2.114 19.152 1.00 58.22 100 GLN A N 1
ATOM 826 C CA . GLN A 1 100 ? -22.737 2.965 20.335 1.00 58.22 100 GLN A CA 1
ATOM 827 C C . GLN A 1 100 ? -24.198 3.180 20.748 1.00 58.22 100 GLN A C 1
ATOM 829 O O . GLN A 1 100 ? -24.879 4.100 20.286 1.00 58.22 100 GLN A O 1
ATOM 834 N N . THR A 1 101 ? -24.719 2.272 21.569 1.00 51.44 101 THR A N 1
ATOM 835 C CA . THR A 1 101 ? -26.038 2.392 22.176 1.00 51.44 101 THR A CA 1
ATOM 836 C C . THR A 1 101 ? -25.963 3.567 23.143 1.00 51.44 101 THR A C 1
ATOM 838 O O . THR A 1 101 ? -25.520 3.414 24.274 1.00 51.44 101 THR A O 1
ATOM 841 N N . GLY A 1 102 ? -26.369 4.756 22.687 1.00 51.16 102 GLY A N 1
ATOM 842 C CA . GLY A 1 102 ? -26.717 5.858 23.586 1.00 51.16 102 GLY A CA 1
ATOM 843 C C . GLY A 1 102 ? -25.971 7.183 23.427 1.00 51.16 102 GLY A C 1
ATOM 844 O O . GLY A 1 102 ? -25.534 7.735 24.427 1.00 51.16 102 GLY A O 1
ATOM 845 N N . LYS A 1 103 ? -25.904 7.766 22.222 1.00 46.38 103 LYS A N 1
ATOM 846 C CA . LYS A 1 103 ? -25.734 9.233 22.067 1.00 46.38 103 LYS A CA 1
ATOM 847 C C . LYS A 1 103 ? -26.633 9.826 20.977 1.00 46.38 103 LYS A C 1
ATOM 849 O O . LYS A 1 103 ? -26.195 10.601 20.137 1.00 46.38 103 LYS A O 1
ATOM 854 N N . ARG A 1 104 ? -27.907 9.420 20.956 1.00 47.94 104 ARG A N 1
ATOM 855 C CA . ARG A 1 104 ? -28.942 10.073 20.128 1.00 47.94 104 ARG A CA 1
ATOM 856 C C . ARG A 1 104 ? -30.229 10.393 20.904 1.00 47.94 104 ARG A C 1
ATOM 858 O O . ARG A 1 104 ? -31.290 10.547 20.315 1.00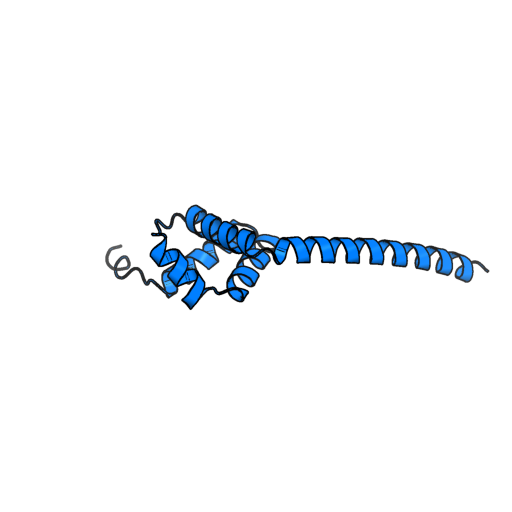 47.94 104 ARG A O 1
ATOM 865 N N . PHE A 1 105 ? -30.116 10.497 22.226 1.00 49.91 105 PHE A N 1
ATOM 866 C CA . PHE A 1 105 ? -31.089 11.166 23.082 1.00 49.91 105 PHE A CA 1
ATOM 867 C C . PHE A 1 105 ? -30.321 12.261 23.820 1.00 49.91 105 PHE A C 1
ATOM 869 O O . PHE A 1 105 ? -29.371 11.932 24.525 1.00 49.91 105 PHE A O 1
ATOM 876 N N . LEU A 1 106 ? -30.756 13.512 23.659 1.00 50.72 106 LEU A N 1
ATOM 877 C CA . LEU A 1 106 ? -30.158 14.758 24.161 1.00 50.72 106 LEU A CA 1
ATOM 878 C C . LEU A 1 106 ? -29.091 15.376 23.245 1.00 50.72 106 LEU A C 1
ATOM 880 O O . LEU A 1 106 ? -27.909 15.345 23.561 1.00 50.72 106 LEU A O 1
ATOM 884 N N . GLU A 1 107 ? -29.544 15.938 22.125 1.00 42.69 107 GLU A N 1
ATOM 885 C CA . GLU A 1 107 ? -29.433 17.377 21.813 1.00 42.69 107 GLU A CA 1
ATOM 886 C C . GLU A 1 107 ? -30.531 17.763 20.811 1.00 42.69 107 GLU A C 1
ATOM 888 O O . GLU A 1 107 ? -30.793 16.961 19.882 1.00 42.69 107 GLU A O 1
#